Protein AF-A0A383ETC1-F1 (afdb_monomer_lite)

Organism: NCBI:txid408172

Radius of gyration: 18.42 Å; chains: 1; bounding box: 41×19×55 Å

Structure (mmCIF, N/CA/C/O backbone):
data_AF-A0A383ETC1-F1
#
_entry.id   AF-A0A383ETC1-F1
#
loop_
_atom_site.group_PDB
_atom_site.id
_atom_site.type_symbol
_atom_site.label_atom_id
_atom_site.label_alt_id
_atom_site.label_comp_id
_atom_site.label_asym_id
_atom_site.label_entity_id
_atom_site.label_seq_id
_atom_site.pdbx_PDB_ins_code
_atom_site.Cartn_x
_atom_site.Cartn_y
_atom_site.Cartn_z
_atom_site.occupancy
_atom_site.B_iso_or_equiv
_atom_site.auth_seq_id
_atom_site.auth_comp_id
_atom_site.auth_asym_id
_atom_site.auth_atom_id
_atom_site.pdbx_PDB_model_num
ATOM 1 N N . MET A 1 1 ? -5.983 1.169 13.653 1.00 70.88 1 MET A N 1
ATOM 2 C CA . MET A 1 1 ? -5.889 1.919 12.373 1.00 70.88 1 MET A CA 1
ATOM 3 C C . MET A 1 1 ? -4.460 2.233 11.932 1.00 70.88 1 MET A C 1
ATOM 5 O O . MET A 1 1 ? -4.009 1.634 10.966 1.00 70.88 1 MET A O 1
ATOM 9 N N . SER A 1 2 ? -3.706 3.091 12.638 1.00 80.25 2 SER A N 1
ATOM 10 C CA . SER A 1 2 ? -2.329 3.470 12.237 1.00 80.25 2 SER A CA 1
ATOM 11 C C . SER A 1 2 ? -1.380 2.269 12.065 1.00 80.25 2 SER A C 1
ATOM 13 O O . SER A 1 2 ? -0.637 2.200 11.090 1.00 80.25 2 SER A O 1
ATOM 15 N N . LYS A 1 3 ? -1.473 1.263 12.950 1.00 84.88 3 LYS A N 1
ATOM 16 C CA . LYS A 1 3 ? -0.704 0.010 12.834 1.00 84.88 3 LYS A CA 1
ATOM 17 C C . LYS A 1 3 ? -0.977 -0.735 11.519 1.00 84.88 3 LYS A C 1
ATOM 19 O O . LYS A 1 3 ? -0.031 -1.158 10.867 1.00 84.88 3 LYS A O 1
ATOM 24 N N . ARG A 1 4 ? -2.245 -0.838 11.101 1.00 85.25 4 ARG A N 1
ATOM 25 C CA . ARG A 1 4 ? -2.625 -1.545 9.870 1.00 85.25 4 ARG A CA 1
ATOM 26 C C . ARG A 1 4 ? -2.193 -0.789 8.614 1.00 85.25 4 ARG A C 1
ATOM 28 O O . ARG A 1 4 ? -1.618 -1.392 7.721 1.00 85.25 4 ARG A O 1
ATOM 35 N N . ALA A 1 5 ? -2.347 0.536 8.588 1.00 86.88 5 ALA A N 1
ATOM 36 C CA . ALA A 1 5 ? -1.845 1.352 7.479 1.00 86.88 5 ALA A CA 1
ATOM 37 C C . ALA A 1 5 ? -0.320 1.209 7.296 1.00 86.88 5 ALA A C 1
ATOM 39 O O . ALA A 1 5 ? 0.162 1.119 6.170 1.00 86.88 5 ALA A O 1
ATOM 40 N N . LYS A 1 6 ? 0.439 1.126 8.400 1.00 88.56 6 LYS A N 1
ATOM 41 C CA . LYS A 1 6 ? 1.883 0.845 8.354 1.00 88.56 6 LYS A CA 1
ATOM 42 C C . LYS A 1 6 ? 2.194 -0.559 7.833 1.00 88.56 6 LYS A C 1
ATOM 44 O O . LYS A 1 6 ? 3.119 -0.702 7.050 1.00 88.56 6 LYS A O 1
ATOM 49 N N . GLN A 1 7 ? 1.424 -1.575 8.227 1.00 87.12 7 GLN A N 1
ATOM 50 C CA . GLN A 1 7 ? 1.584 -2.937 7.696 1.00 87.12 7 GLN A CA 1
ATOM 51 C C . GLN A 1 7 ? 1.346 -2.987 6.183 1.00 87.12 7 GLN A C 1
ATOM 53 O O . GLN A 1 7 ? 2.163 -3.544 5.464 1.00 87.12 7 GLN A O 1
ATOM 58 N N . VAL A 1 8 ? 0.281 -2.345 5.691 1.00 87.62 8 VAL A N 1
ATOM 59 C CA . VAL A 1 8 ? -0.010 -2.257 4.249 1.00 87.62 8 VAL A CA 1
ATOM 60 C C . VAL A 1 8 ? 1.128 -1.563 3.498 1.00 87.62 8 VAL A C 1
ATOM 62 O O . VAL A 1 8 ? 1.530 -2.024 2.434 1.00 87.62 8 VAL A O 1
ATOM 65 N N . LEU A 1 9 ? 1.680 -0.478 4.052 1.00 89.00 9 LEU A N 1
ATOM 66 C CA . LEU A 1 9 ? 2.824 0.208 3.452 1.00 89.00 9 LEU A CA 1
ATOM 67 C C . LEU A 1 9 ? 4.074 -0.683 3.420 1.00 89.00 9 LEU A C 1
ATOM 69 O O . LEU A 1 9 ? 4.733 -0.764 2.390 1.00 89.00 9 LEU A O 1
ATOM 73 N N . ASN A 1 10 ? 4.379 -1.363 4.525 1.00 90.31 10 ASN A N 1
ATOM 74 C CA . ASN A 1 10 ? 5.538 -2.246 4.614 1.00 90.31 10 ASN A CA 1
ATOM 75 C C . ASN A 1 10 ? 5.444 -3.409 3.623 1.00 90.31 10 ASN A C 1
ATOM 77 O O . ASN A 1 10 ? 6.440 -3.717 2.983 1.00 90.31 10 ASN A O 1
ATOM 81 N N . ASN A 1 11 ? 4.261 -4.005 3.457 1.00 89.38 11 ASN A N 1
ATOM 82 C CA . ASN A 1 11 ? 4.049 -5.064 2.470 1.00 89.38 11 ASN A CA 1
ATOM 83 C C . ASN A 1 11 ? 4.372 -4.566 1.055 1.00 89.38 11 ASN A C 1
ATOM 85 O O . ASN A 1 11 ? 5.175 -5.182 0.371 1.00 89.38 11 ASN A O 1
ATOM 89 N N . ARG A 1 12 ? 3.864 -3.386 0.669 1.00 89.00 12 ARG A N 1
ATOM 90 C CA . ARG A 1 12 ? 4.156 -2.785 -0.647 1.00 89.00 12 ARG A CA 1
ATOM 91 C C . ARG A 1 12 ? 5.650 -2.544 -0.873 1.00 89.00 12 ARG A C 1
ATOM 93 O O . ARG A 1 12 ? 6.137 -2.728 -1.980 1.00 89.00 12 ARG A O 1
ATOM 100 N N . ILE A 1 13 ? 6.371 -2.112 0.163 1.00 88.75 13 ILE A N 1
ATOM 101 C CA . ILE A 1 13 ? 7.825 -1.905 0.085 1.00 88.75 13 ILE A CA 1
ATOM 102 C C . ILE A 1 13 ? 8.545 -3.244 -0.096 1.00 88.75 13 ILE A C 1
ATOM 104 O O . ILE A 1 13 ? 9.470 -3.326 -0.897 1.00 88.75 13 ILE A O 1
ATOM 108 N N . MET A 1 14 ? 8.123 -4.286 0.623 1.00 88.75 14 MET A N 1
ATOM 109 C CA . MET A 1 14 ? 8.701 -5.624 0.487 1.00 88.75 14 MET A CA 1
ATOM 110 C C . MET A 1 14 ? 8.462 -6.199 -0.907 1.00 88.75 14 MET A C 1
ATOM 112 O O . MET A 1 14 ? 9.407 -6.702 -1.502 1.00 88.75 14 MET A O 1
ATOM 116 N N . ASP A 1 15 ? 7.257 -6.048 -1.457 1.00 85.75 15 ASP A N 1
ATOM 117 C CA . ASP A 1 15 ? 6.940 -6.490 -2.819 1.00 85.75 15 ASP A CA 1
ATOM 118 C C . ASP A 1 15 ? 7.844 -5.788 -3.846 1.00 85.75 15 ASP A C 1
ATOM 120 O O . ASP A 1 15 ? 8.442 -6.432 -4.705 1.00 85.75 15 ASP A O 1
ATOM 124 N N . GLN A 1 16 ? 8.027 -4.469 -3.712 1.00 84.00 16 GLN A N 1
ATOM 125 C CA . GLN A 1 16 ? 8.938 -3.704 -4.570 1.00 84.00 16 GLN A CA 1
ATOM 126 C C . GLN A 1 16 ? 10.396 -4.150 -4.426 1.00 84.00 16 GLN A C 1
ATOM 128 O O . GLN A 1 16 ? 11.100 -4.257 -5.426 1.00 84.00 16 GLN A O 1
ATOM 133 N N . MET A 1 17 ? 10.845 -4.419 -3.197 1.00 82.06 17 MET A N 1
ATOM 134 C CA . MET A 1 17 ? 12.197 -4.913 -2.935 1.00 82.06 17 MET A CA 1
ATOM 135 C C . MET A 1 17 ? 12.421 -6.315 -3.497 1.00 82.06 17 MET A C 1
ATOM 137 O O . MET A 1 17 ? 13.515 -6.596 -3.968 1.00 82.06 17 MET A O 1
ATOM 141 N N . MET A 1 18 ? 11.419 -7.196 -3.454 1.00 79.94 18 MET A N 1
ATOM 142 C CA . MET A 1 18 ? 11.515 -8.530 -4.053 1.00 79.94 18 MET A CA 1
ATOM 143 C C . MET A 1 18 ? 11.702 -8.436 -5.565 1.00 79.94 18 MET A C 1
ATOM 145 O O . MET A 1 18 ? 12.602 -9.075 -6.094 1.00 79.94 18 MET A O 1
ATOM 149 N N . VAL A 1 19 ? 10.923 -7.581 -6.232 1.00 77.56 19 VAL A N 1
ATOM 150 C CA . VAL A 1 19 ? 11.054 -7.343 -7.677 1.00 7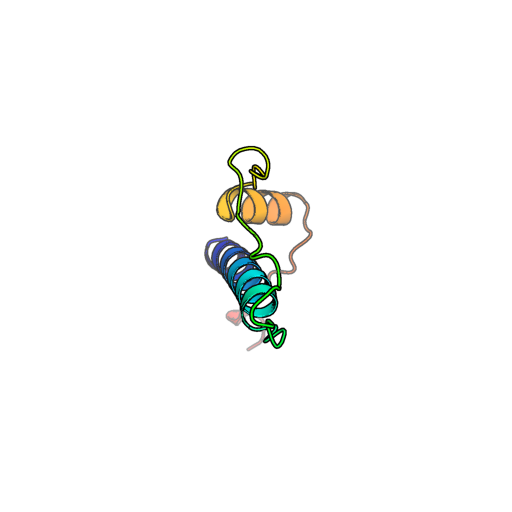7.56 19 VAL A CA 1
ATOM 151 C C . VAL A 1 19 ? 12.402 -6.703 -8.023 1.00 77.56 19 VAL A C 1
ATOM 153 O O . VAL A 1 19 ? 13.001 -7.052 -9.031 1.00 77.56 19 VAL A O 1
ATOM 156 N N . SER A 1 20 ? 12.915 -5.780 -7.199 1.00 70.56 20 SER A N 1
ATOM 157 C CA . SER A 1 20 ? 14.206 -5.132 -7.473 1.00 70.56 20 SER A CA 1
ATOM 158 C C . SER A 1 20 ? 15.423 -6.003 -7.156 1.00 70.56 20 SER A C 1
ATOM 160 O O . SER A 1 20 ? 16.468 -5.817 -7.768 1.00 70.56 20 SER A O 1
ATOM 162 N N . ASN A 1 21 ? 15.315 -6.889 -6.160 1.00 66.00 21 ASN A N 1
ATOM 163 C CA . ASN A 1 21 ? 16.394 -7.782 -5.723 1.00 66.00 21 ASN A CA 1
ATOM 164 C C . ASN A 1 21 ? 16.391 -9.125 -6.460 1.00 66.00 21 ASN A C 1
ATOM 166 O O . ASN A 1 21 ? 17.244 -9.966 -6.174 1.00 66.00 21 ASN A O 1
ATOM 170 N N . GLU A 1 22 ? 15.448 -9.356 -7.374 1.00 64.25 22 GLU A N 1
ATOM 171 C CA . GLU A 1 22 ? 15.604 -10.393 -8.385 1.00 64.25 22 GLU A CA 1
ATOM 172 C C . GLU A 1 22 ? 16.802 -9.986 -9.258 1.00 64.25 22 GLU A C 1
ATOM 174 O O . GLU A 1 22 ? 16.679 -9.239 -10.227 1.00 64.25 22 GLU A O 1
ATOM 179 N N . GLU A 1 23 ? 18.001 -10.406 -8.840 1.00 56.72 23 GLU A N 1
ATOM 180 C CA . GLU A 1 23 ? 19.243 -10.256 -9.594 1.00 56.72 23 GLU A CA 1
ATOM 181 C C . GLU A 1 23 ? 19.146 -11.135 -10.843 1.00 56.72 23 GLU A C 1
ATOM 183 O O . GLU A 1 23 ? 19.655 -12.254 -10.907 1.00 56.72 23 GLU A O 1
ATOM 188 N N . VAL A 1 24 ? 18.437 -10.637 -11.850 1.00 65.12 24 VAL A N 1
ATOM 189 C CA . VAL A 1 24 ? 18.552 -11.152 -13.206 1.00 65.12 24 VAL A CA 1
ATOM 190 C C . VAL A 1 24 ? 19.955 -10.769 -13.665 1.00 65.12 24 VAL A C 1
ATOM 192 O O . VAL A 1 24 ? 20.318 -9.594 -13.640 1.00 65.12 24 VAL A O 1
ATOM 195 N N . GLU A 1 25 ? 20.781 -11.753 -14.015 1.00 70.12 25 GLU A N 1
ATOM 196 C CA . GLU A 1 25 ? 22.117 -11.519 -14.566 1.00 70.12 25 GLU A CA 1
ATOM 197 C C . GLU A 1 25 ? 21.966 -10.825 -15.932 1.00 70.12 25 GLU A C 1
ATOM 199 O O . GLU A 1 25 ? 21.861 -11.480 -16.965 1.00 70.12 25 GLU A O 1
ATOM 204 N N . MET A 1 26 ? 21.868 -9.491 -15.921 1.00 73.00 26 MET A N 1
ATOM 205 C CA . MET A 1 26 ? 21.637 -8.683 -17.117 1.00 73.00 26 MET A CA 1
ATOM 206 C C . MET A 1 26 ? 22.890 -8.714 -17.999 1.00 73.00 26 MET A C 1
ATOM 208 O O . MET A 1 26 ? 23.944 -8.177 -17.640 1.00 73.00 26 MET A O 1
ATOM 212 N N . GLY A 1 27 ? 22.785 -9.333 -19.169 1.00 79.56 27 GLY A N 1
ATOM 213 C CA . GLY A 1 27 ? 23.808 -9.312 -20.203 1.00 79.56 27 GLY A CA 1
ATOM 214 C C . GLY A 1 27 ? 24.020 -7.911 -20.786 1.00 79.56 27 GLY A C 1
ATOM 215 O O . GLY A 1 27 ? 23.163 -7.037 -20.716 1.00 79.56 27 GLY A O 1
ATOM 216 N N . VAL A 1 28 ? 25.166 -7.696 -21.442 1.00 82.19 28 VAL A N 1
ATOM 217 C CA . VAL A 1 28 ? 25.541 -6.401 -22.062 1.00 82.19 28 VAL A CA 1
ATOM 218 C C . VAL A 1 28 ? 24.504 -5.892 -23.080 1.00 82.19 28 VAL A C 1
ATOM 220 O O . VAL A 1 28 ? 24.429 -4.690 -23.329 1.00 82.19 28 VAL A O 1
ATOM 223 N N . TYR A 1 29 ? 23.716 -6.795 -23.671 1.00 84.88 29 TYR A N 1
ATOM 224 C CA . TYR A 1 29 ? 22.680 -6.477 -24.657 1.00 84.88 29 TYR A CA 1
ATOM 225 C C . TYR A 1 29 ? 21.250 -6.630 -24.126 1.00 84.88 29 TYR A C 1
ATOM 227 O O . TYR A 1 29 ? 20.306 -6.506 -24.909 1.00 84.88 29 TYR A O 1
ATOM 235 N N . ASP A 1 30 ? 21.076 -6.900 -22.833 1.00 83.25 30 ASP A N 1
ATOM 236 C CA . ASP A 1 30 ? 19.746 -7.042 -22.255 1.00 83.25 30 ASP A CA 1
ATOM 237 C C . ASP A 1 30 ? 19.082 -5.669 -22.136 1.00 83.25 30 ASP A C 1
ATOM 239 O O . ASP A 1 30 ? 19.706 -4.666 -21.779 1.00 83.25 30 ASP A O 1
ATOM 243 N N . GLN A 1 31 ? 17.795 -5.614 -22.475 1.00 75.31 31 GLN A N 1
ATOM 244 C CA . GLN A 1 31 ? 17.026 -4.378 -22.386 1.00 75.31 31 GLN A CA 1
ATOM 245 C C . GLN A 1 31 ? 16.759 -4.047 -20.919 1.00 75.31 31 GLN A C 1
ATOM 247 O O . GLN A 1 31 ? 16.243 -4.873 -20.169 1.00 75.31 31 GLN A O 1
ATOM 252 N N . ILE A 1 32 ? 17.088 -2.819 -20.518 1.00 73.56 32 ILE A N 1
ATOM 253 C CA . ILE A 1 32 ? 16.722 -2.297 -19.202 1.00 73.56 32 ILE A CA 1
ATOM 254 C C . ILE A 1 32 ? 15.207 -2.085 -19.195 1.00 73.56 32 ILE A C 1
ATOM 256 O O . ILE A 1 32 ? 14.658 -1.476 -20.114 1.00 73.56 32 ILE A O 1
ATOM 260 N N . PHE A 1 33 ? 14.533 -2.561 -18.149 1.00 70.44 33 PHE A N 1
ATOM 261 C CA . PHE A 1 33 ? 13.134 -2.225 -17.912 1.00 70.44 33 PHE A CA 1
ATOM 262 C C . PHE A 1 33 ? 13.022 -0.732 -17.569 1.00 70.44 33 PHE A C 1
ATOM 264 O O . PHE A 1 33 ? 13.245 -0.320 -16.430 1.00 70.44 33 PHE A O 1
ATOM 271 N N . GLU A 1 34 ? 12.715 0.096 -18.567 1.00 71.06 34 GLU A N 1
ATOM 272 C CA . GLU A 1 34 ? 12.415 1.513 -18.369 1.00 71.06 34 GLU A CA 1
ATOM 273 C C . GLU A 1 34 ? 10.974 1.680 -17.886 1.00 71.06 34 GLU A C 1
ATOM 275 O O . GLU A 1 34 ? 10.030 1.184 -18.498 1.00 71.06 34 GLU A O 1
ATOM 280 N N . LYS A 1 35 ? 10.800 2.393 -16.770 1.00 75.19 35 LYS A N 1
ATOM 281 C CA . LYS A 1 35 ? 9.477 2.714 -16.235 1.00 75.19 35 LYS A CA 1
ATOM 282 C C . LYS A 1 35 ? 8.885 3.875 -17.031 1.00 75.19 35 LYS A C 1
ATOM 284 O O . LYS A 1 35 ? 9.304 5.019 -16.828 1.00 75.19 35 LYS A O 1
ATOM 289 N N . ASN A 1 36 ? 7.925 3.604 -17.913 1.00 81.75 36 ASN A N 1
ATOM 290 C CA . ASN A 1 36 ? 7.303 4.655 -18.712 1.00 81.75 36 ASN A CA 1
ATOM 291 C C . ASN A 1 36 ? 6.212 5.385 -17.914 1.00 81.75 36 ASN A C 1
ATOM 293 O O . ASN A 1 36 ? 5.600 4.802 -17.016 1.00 8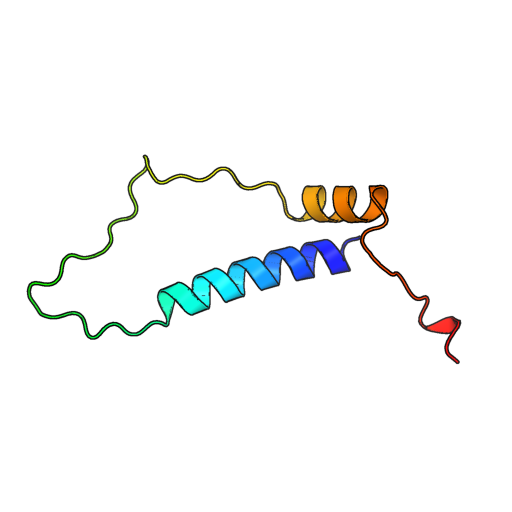1.75 36 ASN A O 1
ATOM 297 N N . PRO A 1 37 ? 5.910 6.653 -18.250 1.00 81.19 37 PRO A N 1
ATOM 298 C CA . PRO A 1 37 ? 4.771 7.370 -17.673 1.00 81.19 37 PRO A CA 1
ATOM 299 C C . PRO A 1 37 ? 3.425 6.668 -17.907 1.00 81.19 37 PRO A C 1
ATOM 301 O O . PRO A 1 37 ? 2.525 6.799 -17.083 1.00 81.19 37 PRO A O 1
ATOM 304 N N . GLU A 1 38 ? 3.309 5.916 -19.004 1.00 82.56 38 GLU A N 1
ATOM 305 C CA . GLU A 1 38 ? 2.122 5.123 -19.350 1.00 82.56 38 GLU A CA 1
ATOM 306 C C . GLU A 1 38 ? 1.927 3.908 -18.424 1.00 82.56 38 GLU A C 1
ATOM 308 O O . GLU A 1 38 ? 0.808 3.433 -18.263 1.00 82.56 38 GLU A O 1
ATOM 313 N N . ASP A 1 39 ? 2.992 3.447 -17.755 1.00 82.81 39 ASP A N 1
ATOM 314 C CA . ASP A 1 39 ? 2.967 2.316 -16.816 1.00 82.81 39 ASP A CA 1
ATOM 315 C C . ASP A 1 39 ? 2.587 2.761 -15.383 1.00 82.81 39 ASP A C 1
ATOM 317 O O . ASP A 1 39 ? 2.899 2.095 -14.390 1.00 82.81 39 ASP A O 1
ATOM 321 N N . TYR A 1 40 ? 1.974 3.942 -15.230 1.00 84.06 40 TYR A N 1
ATOM 322 C CA . TYR A 1 40 ? 1.539 4.453 -13.932 1.00 84.06 40 TYR A CA 1
ATOM 323 C C . TYR A 1 40 ? 0.272 3.742 -13.443 1.00 84.06 40 TYR A C 1
ATOM 325 O O . TYR A 1 40 ? -0.803 3.878 -14.023 1.00 84.06 40 TYR A O 1
ATOM 333 N N . GLU A 1 41 ? 0.378 3.067 -12.299 1.00 83.88 41 GLU A N 1
ATOM 334 C CA . GLU A 1 41 ? -0.768 2.491 -11.597 1.00 83.88 41 GLU A CA 1
ATOM 335 C C . GLU A 1 41 ? -1.195 3.381 -10.421 1.00 83.88 41 GLU A C 1
ATOM 337 O O . GLU A 1 41 ? -0.426 3.629 -9.484 1.00 83.88 41 GLU A O 1
ATOM 342 N N . GLU A 1 42 ? -2.445 3.854 -10.443 1.00 83.62 42 GLU A N 1
ATOM 343 C CA . GLU A 1 42 ? -3.020 4.594 -9.321 1.00 83.62 42 GLU A CA 1
ATOM 344 C C . GLU A 1 42 ? -3.387 3.627 -8.189 1.00 83.62 42 GLU A C 1
ATOM 346 O O . GLU A 1 42 ? -4.318 2.828 -8.290 1.00 83.62 42 GLU A O 1
ATOM 351 N N . VAL A 1 43 ? -2.654 3.714 -7.077 1.00 86.62 43 VAL A N 1
ATOM 352 C CA . VAL A 1 43 ? -2.876 2.861 -5.905 1.00 86.62 43 VAL A CA 1
ATOM 353 C C . VAL A 1 43 ? -3.512 3.658 -4.773 1.00 86.62 43 VAL A C 1
ATOM 355 O O . VAL A 1 43 ? -3.055 4.744 -4.407 1.00 86.62 43 VAL A O 1
ATOM 358 N N . GLU A 1 44 ? -4.528 3.082 -4.128 1.00 88.62 44 GLU A N 1
ATOM 359 C CA . GLU A 1 44 ? -5.158 3.705 -2.967 1.00 88.62 44 GLU A CA 1
ATOM 360 C C . GLU A 1 44 ? -4.167 3.929 -1.814 1.00 88.62 44 GLU A C 1
ATOM 362 O O . GLU A 1 44 ? -3.286 3.105 -1.518 1.00 88.62 44 GLU A O 1
ATOM 367 N N . LYS A 1 45 ? -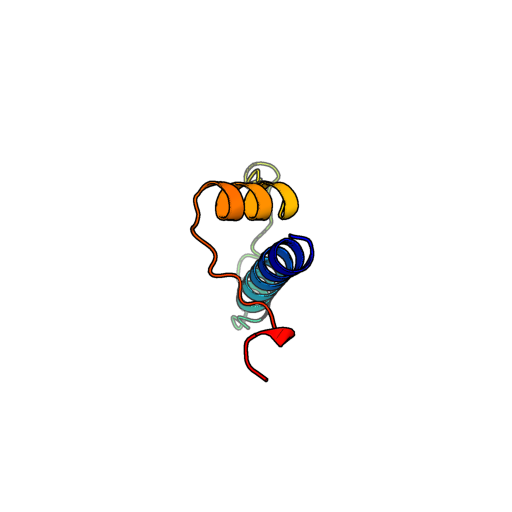4.351 5.043 -1.095 1.00 89.12 45 LYS A N 1
ATOM 368 C CA . LYS A 1 45 ? -3.554 5.362 0.095 1.00 89.12 45 LYS A CA 1
ATOM 369 C C . LYS A 1 45 ? -3.697 4.255 1.139 1.00 89.12 45 LYS A C 1
ATOM 371 O O . LYS A 1 45 ? -4.802 3.803 1.431 1.00 89.12 45 LYS A O 1
ATOM 376 N N . ALA A 1 46 ? -2.585 3.876 1.768 1.00 87.81 46 ALA A N 1
ATOM 377 C CA . ALA A 1 46 ? -2.563 2.817 2.782 1.00 87.81 46 ALA A CA 1
ATOM 378 C C . ALA A 1 46 ? -3.506 3.095 3.970 1.00 87.81 46 ALA A C 1
ATOM 380 O O . ALA A 1 46 ? -4.048 2.171 4.573 1.00 87.81 46 ALA A O 1
ATOM 381 N N . THR A 1 47 ? -3.743 4.369 4.294 1.00 85.94 47 THR A N 1
ATOM 382 C CA . THR A 1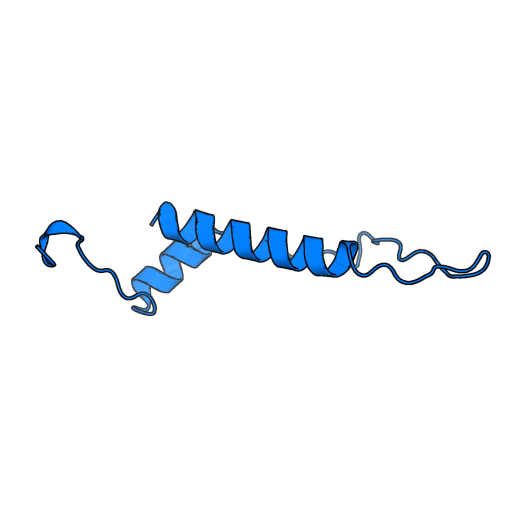 47 ? -4.726 4.777 5.304 1.00 85.94 47 THR A CA 1
ATOM 383 C C . THR A 1 47 ? -6.160 4.503 4.863 1.00 85.94 47 THR A C 1
ATOM 385 O O . THR A 1 47 ? -6.942 4.019 5.672 1.00 85.94 47 THR A O 1
ATOM 388 N N . THR A 1 48 ? -6.499 4.759 3.597 1.00 88.00 48 THR A N 1
ATOM 389 C CA . THR A 1 48 ? -7.822 4.466 3.026 1.00 88.00 48 THR A CA 1
ATOM 390 C C . THR A 1 48 ? -8.089 2.966 3.011 1.00 88.00 48 THR A C 1
ATOM 392 O O . THR A 1 48 ? -9.150 2.541 3.460 1.00 88.00 48 THR A O 1
ATOM 395 N N . VAL A 1 49 ? -7.105 2.164 2.590 1.00 88.50 49 VAL A N 1
ATOM 396 C CA . VAL A 1 49 ? -7.196 0.695 2.610 1.00 88.50 49 VAL A CA 1
ATOM 397 C C . VAL A 1 49 ? -7.435 0.191 4.032 1.00 88.50 49 VAL A C 1
ATOM 399 O O . VAL A 1 49 ? -8.405 -0.515 4.277 1.00 88.50 49 VAL A O 1
ATOM 402 N N . ALA A 1 50 ? -6.632 0.644 4.998 1.00 86.06 50 ALA A N 1
ATOM 403 C CA . ALA A 1 50 ? -6.797 0.240 6.393 1.00 86.06 50 ALA A CA 1
ATOM 404 C C . ALA A 1 50 ? -8.166 0.637 6.979 1.00 86.06 50 ALA A C 1
ATOM 406 O O . ALA A 1 50 ? -8.688 -0.069 7.839 1.00 86.06 50 ALA A O 1
ATOM 407 N N . VAL A 1 51 ? -8.742 1.767 6.548 1.00 87.56 51 VAL A N 1
ATOM 408 C CA . VAL A 1 51 ? -10.096 2.194 6.942 1.00 87.56 51 VAL A CA 1
ATOM 409 C C . VAL A 1 51 ? -11.160 1.283 6.340 1.00 87.56 51 VAL A C 1
ATOM 411 O O . VAL A 1 51 ? -12.056 0.862 7.066 1.00 87.56 51 VAL A O 1
ATOM 414 N N . LYS A 1 52 ? -11.048 0.933 5.057 1.00 88.50 52 LYS A N 1
ATOM 415 C CA . LYS A 1 52 ? -11.974 0.003 4.397 1.00 88.50 52 LYS A CA 1
ATOM 416 C C . LYS A 1 52 ? -11.955 -1.380 5.045 1.00 88.50 52 LYS A C 1
ATOM 418 O O . LYS A 1 52 ? -13.010 -1.869 5.421 1.00 88.50 52 LYS A O 1
ATOM 423 N N . GLU A 1 53 ? -10.772 -1.950 5.271 1.00 86.88 53 GLU A N 1
ATOM 424 C CA . GLU A 1 53 ? -10.615 -3.257 5.932 1.00 86.88 53 GLU A CA 1
ATOM 425 C C . GLU A 1 53 ? -11.240 -3.275 7.337 1.00 86.88 53 GLU A C 1
ATOM 427 O O . GLU A 1 53 ? -11.815 -4.274 7.766 1.00 86.88 53 GLU A O 1
ATOM 432 N N . PHE A 1 54 ? -11.158 -2.153 8.063 1.00 85.06 54 PHE A N 1
ATOM 433 C CA . PHE A 1 54 ? -11.807 -2.009 9.365 1.00 85.06 54 PHE A CA 1
ATOM 434 C C . PHE A 1 54 ? -13.332 -1.974 9.254 1.00 85.06 54 PHE A C 1
ATOM 436 O O . PHE A 1 54 ? -14.005 -2.672 10.005 1.00 85.06 54 PHE A O 1
ATOM 443 N N . ILE A 1 55 ? -13.873 -1.181 8.324 1.00 88.12 55 ILE A N 1
ATOM 444 C CA . ILE A 1 55 ? -15.323 -1.073 8.105 1.00 88.12 55 ILE A CA 1
ATOM 445 C C . ILE A 1 55 ? -15.906 -2.414 7.645 1.00 88.12 55 ILE A C 1
ATOM 447 O O . ILE A 1 55 ? -16.977 -2.804 8.102 1.00 88.12 55 ILE A O 1
ATOM 451 N N . ASN A 1 56 ? -15.186 -3.136 6.788 1.00 90.50 56 ASN A N 1
ATOM 452 C CA . ASN A 1 56 ? -15.612 -4.424 6.250 1.00 90.50 56 ASN A CA 1
ATOM 453 C C . ASN A 1 56 ? -15.489 -5.581 7.258 1.00 90.50 56 ASN A C 1
ATOM 455 O O . ASN A 1 56 ? -15.949 -6.683 6.972 1.00 90.50 56 ASN A O 1
ATOM 459 N N . GLY A 1 57 ? -14.871 -5.362 8.425 1.00 85.69 57 GLY A N 1
ATOM 460 C CA . GLY A 1 57 ? -14.665 -6.410 9.430 1.00 85.69 57 GLY A CA 1
ATOM 461 C C . GLY A 1 57 ? -13.626 -7.464 9.030 1.00 85.69 57 GLY A C 1
ATOM 462 O O . GLY A 1 57 ? -13.577 -8.535 9.626 1.00 85.69 57 GLY A O 1
ATOM 463 N N . GLU A 1 58 ? -12.772 -7.166 8.049 1.00 85.44 58 GLU A N 1
ATOM 464 C CA . GLU A 1 58 ? -11.726 -8.071 7.546 1.00 85.44 58 GLU A CA 1
ATOM 465 C C . GLU A 1 58 ? -10.544 -8.200 8.518 1.00 85.44 58 GLU A C 1
ATOM 467 O O . GLU A 1 58 ? -9.679 -9.063 8.359 1.00 85.44 58 GLU A O 1
ATOM 472 N N . LEU A 1 59 ? -10.495 -7.343 9.542 1.00 79.75 59 LEU A N 1
ATOM 473 C CA . LEU A 1 59 ? -9.431 -7.335 10.532 1.00 79.75 59 LEU A CA 1
ATOM 474 C C . LEU A 1 59 ? -9.907 -7.831 11.900 1.00 79.75 59 LEU A C 1
ATOM 476 O O . LEU A 1 59 ? -10.793 -7.244 12.520 1.00 79.75 59 LEU A O 1
ATOM 480 N N . VAL A 1 60 ? -9.220 -8.848 12.422 1.00 80.88 60 VAL A N 1
ATOM 481 C CA . VAL A 1 60 ? 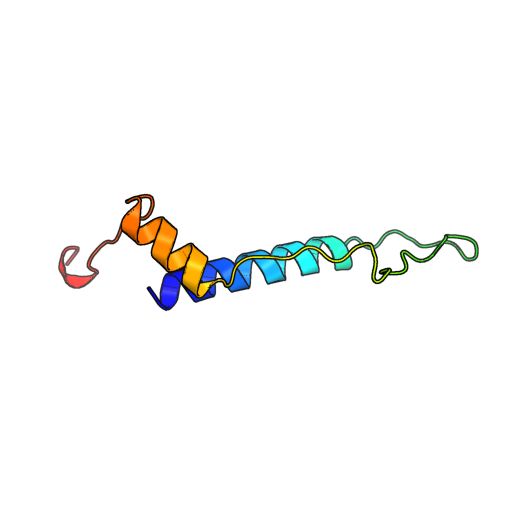-9.377 -9.299 13.808 1.00 80.88 60 VAL A CA 1
ATOM 482 C C . VAL A 1 60 ? -8.508 -8.425 14.709 1.00 80.88 60 VAL A C 1
ATOM 484 O O . VAL A 1 60 ? -7.279 -8.517 14.693 1.00 80.88 60 VAL A O 1
ATOM 487 N N . TRP A 1 61 ? -9.142 -7.562 15.500 1.00 76.44 61 TRP A N 1
ATOM 488 C CA . TRP A 1 61 ? -8.464 -6.783 16.533 1.00 76.44 61 TRP A CA 1
ATOM 489 C C . TRP A 1 61 ? -8.575 -7.521 17.858 1.00 76.44 61 TRP A C 1
ATOM 491 O O . TRP A 1 61 ? -9.666 -7.903 18.268 1.00 76.44 61 TRP A O 1
ATOM 501 N N . LYS A 1 62 ? -7.442 -7.696 18.529 1.00 80.06 62 LYS A N 1
ATOM 502 C CA . LYS A 1 62 ? -7.395 -8.194 19.899 1.00 80.06 62 LYS A CA 1
ATOM 503 C C . LYS A 1 62 ? -6.867 -7.107 20.809 1.00 80.06 62 LYS A C 1
ATOM 505 O O . LYS A 1 62 ? -5.927 -6.396 20.433 1.00 80.06 62 LYS A O 1
ATOM 510 N N . ASN A 1 63 ? -7.471 -6.978 21.983 1.00 78.06 63 ASN A N 1
ATOM 511 C CA . ASN A 1 63 ? -6.977 -6.072 22.998 1.00 78.06 63 ASN A CA 1
ATOM 512 C C . ASN A 1 63 ? -5.913 -6.814 23.824 1.00 78.06 63 ASN A C 1
ATOM 514 O O . ASN A 1 63 ? -6.232 -7.842 24.415 1.00 78.06 63 ASN A O 1
ATOM 518 N N . PRO A 1 64 ? -4.651 -6.352 23.862 1.00 70.19 64 PRO A N 1
ATOM 519 C CA . PRO A 1 64 ? -3.582 -7.076 24.553 1.00 70.19 64 PRO A CA 1
ATOM 520 C C . PRO A 1 64 ? -3.793 -7.180 26.072 1.00 70.19 64 PRO A C 1
ATOM 522 O O . PRO A 1 64 ? -3.172 -8.022 26.704 1.00 70.19 64 PRO A O 1
ATOM 525 N N . GLU A 1 65 ? -4.664 -6.350 26.653 1.00 70.06 65 GLU A N 1
ATOM 526 C CA . GLU A 1 65 ? -5.040 -6.410 28.073 1.00 70.06 65 GLU A CA 1
ATOM 527 C C . GLU A 1 65 ? -6.096 -7.487 28.387 1.00 70.06 65 GLU A C 1
ATOM 529 O O . GLU A 1 65 ? -6.264 -7.838 29.546 1.00 70.06 65 GLU A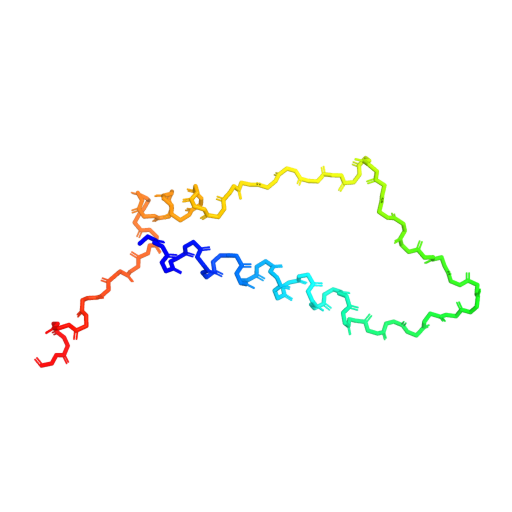 O 1
ATOM 534 N N . GLU A 1 66 ? -6.794 -8.036 27.385 1.00 61.22 66 GLU A N 1
ATOM 535 C CA . GLU A 1 66 ? -7.797 -9.104 27.575 1.00 61.22 66 GLU A CA 1
ATOM 536 C C . GLU A 1 66 ? -7.189 -10.519 27.531 1.00 61.22 66 GLU A C 1
ATOM 538 O O . GLU A 1 66 ? -7.873 -11.493 27.838 1.00 61.22 66 GLU A O 1
ATOM 543 N N . GLU A 1 67 ? -5.912 -10.649 27.153 1.00 59.25 67 GLU A N 1
ATOM 544 C CA . GLU A 1 67 ? -5.173 -11.923 27.109 1.00 59.25 67 GLU A CA 1
ATOM 545 C C . GLU A 1 67 ? -4.261 -12.138 28.346 1.00 59.25 67 GLU A C 1
ATOM 547 O O . GLU A 1 67 ? -3.445 -13.062 28.334 1.00 59.25 67 GLU A O 1
ATOM 552 N N . ALA A 1 68 ? -4.390 -11.313 29.401 1.00 45.97 68 ALA A N 1
ATOM 553 C CA . ALA A 1 68 ? -3.580 -11.355 30.631 1.00 45.97 68 ALA A CA 1
ATOM 554 C C . ALA A 1 68 ? -4.365 -11.798 31.879 1.00 45.97 68 ALA A C 1
ATOM 556 O O . ALA A 1 68 ? -5.525 -11.360 32.049 1.00 45.97 68 ALA A O 1
#

Secondary structure (DSSP, 8-state):
-HHHHHHHHHHHHHHHHHHHH------TTPPP----GGG------HHHHHHHHHHTT-S----TTTT-

pLDDT: mean 80.25, std 9.23, range [45.97, 90.5]

Sequence (68 aa):
MSKRAKQVLNNRIMDQMMVSNEEVEMGVYDQIFEKNPEDYEEVEKATTVAVKEFINGELVWKNPEEEA

Foldseek 3Di:
DVVQLVVQVVVVVVVVVVVVPPPPVADPPRDDPDDDPVNDDDDDRSVVVVVVCVVVVVDDDDDPVVVD